Protein AF-A0A4R7Z760-F1 (afdb_monomer_lite)

Radius of gyration: 16.66 Å; chains: 1; bounding box: 29×27×42 Å

InterPro domains:
  IPR011250 Outer membrane protein/outer membrane enzyme PagP, beta-barrel [SSF56925] (2-49)

Sequence (49 aa):
MGVGYERSFADNWDFNAGLDYLYLEMDDDEEGNVYSNGFSYTAGLTYSF

Structure (mmCIF, N/CA/C/O backbone):
data_AF-A0A4R7Z760-F1
#
_en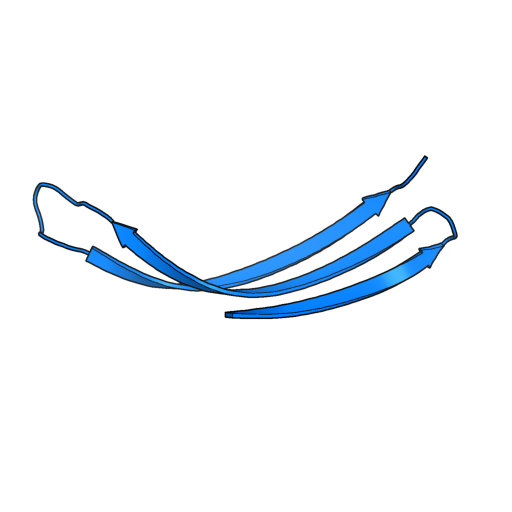try.id   AF-A0A4R7Z760-F1
#
loop_
_atom_site.group_PDB
_atom_site.id
_atom_site.type_symbol
_atom_site.label_atom_id
_atom_site.label_alt_id
_atom_site.label_comp_id
_atom_site.label_asym_id
_atom_site.label_entity_id
_atom_site.label_seq_id
_atom_site.pdbx_PDB_ins_code
_atom_site.Cartn_x
_atom_site.Cartn_y
_atom_site.Cartn_z
_atom_site.occupancy
_atom_site.B_iso_or_equiv
_atom_site.auth_seq_id
_atom_site.auth_comp_id
_atom_site.auth_asym_id
_atom_site.auth_atom_id
_atom_site.pdbx_PDB_model_num
ATOM 1 N N . MET A 1 1 ? -0.847 -3.827 -14.740 1.00 71.38 1 MET A N 1
ATOM 2 C CA . MET A 1 1 ? -0.989 -5.183 -14.152 1.00 71.38 1 MET A CA 1
ATOM 3 C C . MET A 1 1 ? -0.337 -5.129 -12.786 1.00 71.38 1 MET A C 1
ATOM 5 O O . MET A 1 1 ? 0.764 -4.593 -12.712 1.00 71.38 1 MET A O 1
ATOM 9 N N . GLY A 1 2 ? -0.984 -5.630 -11.738 1.00 82.81 2 GLY A N 1
ATOM 10 C CA . GLY A 1 2 ? -0.459 -5.521 -10.378 1.00 82.81 2 GLY A CA 1
ATOM 11 C C . GLY A 1 2 ? -0.971 -6.612 -9.454 1.00 82.81 2 GLY A C 1
ATOM 12 O O . GLY A 1 2 ? -1.914 -7.333 -9.791 1.00 82.81 2 GLY A O 1
ATOM 13 N N . VAL A 1 3 ? -0.302 -6.747 -8.313 1.00 89.06 3 VAL A N 1
ATOM 14 C CA . VAL A 1 3 ? -0.658 -7.664 -7.230 1.00 89.06 3 VAL A CA 1
ATOM 15 C C . VAL A 1 3 ? -0.887 -6.866 -5.954 1.00 89.06 3 VAL A C 1
ATOM 17 O O . VAL A 1 3 ? -0.087 -6.003 -5.596 1.00 89.06 3 VAL A O 1
ATOM 20 N N . GLY A 1 4 ? -1.990 -7.162 -5.272 1.00 91.94 4 GLY A N 1
ATOM 21 C CA . GLY A 1 4 ? -2.368 -6.536 -4.010 1.00 91.94 4 GLY A CA 1
ATOM 22 C C . GLY A 1 4 ? -2.479 -7.563 -2.890 1.00 91.94 4 GLY A C 1
ATOM 23 O O . GLY A 1 4 ? -2.809 -8.727 -3.128 1.00 91.94 4 GLY A O 1
ATOM 24 N N . TYR A 1 5 ? -2.207 -7.119 -1.670 1.00 92.06 5 TYR A N 1
ATOM 25 C CA . TYR A 1 5 ? -2.425 -7.850 -0.434 1.00 92.06 5 TYR A CA 1
ATOM 26 C C . TYR A 1 5 ? -3.222 -6.978 0.532 1.00 92.06 5 TYR A C 1
ATOM 28 O O . TYR A 1 5 ? -2.793 -5.878 0.877 1.00 92.06 5 TYR A O 1
ATOM 36 N N . GLU A 1 6 ? -4.349 -7.500 0.996 1.00 93.56 6 GLU A N 1
ATOM 37 C CA . GLU A 1 6 ? -5.176 -6.879 2.024 1.00 93.56 6 GLU A CA 1
ATOM 38 C C . GLU A 1 6 ? -5.289 -7.832 3.214 1.00 93.56 6 GLU A C 1
ATOM 40 O O . GLU A 1 6 ? -5.441 -9.048 3.050 1.00 93.56 6 GLU A O 1
ATOM 45 N N . ARG A 1 7 ? -5.184 -7.283 4.426 1.00 93.06 7 ARG A N 1
ATOM 46 C CA . ARG A 1 7 ? -5.390 -8.033 5.662 1.00 93.06 7 ARG A CA 1
ATOM 47 C C . ARG A 1 7 ? -6.063 -7.180 6.725 1.00 93.06 7 ARG A C 1
ATOM 49 O O . ARG A 1 7 ? -5.457 -6.242 7.244 1.00 93.06 7 ARG A O 1
ATOM 56 N N . SER A 1 8 ? -7.237 -7.623 7.153 1.00 94.81 8 SER A N 1
ATOM 57 C CA . SER A 1 8 ? -7.887 -7.125 8.361 1.00 94.81 8 SER A CA 1
ATOM 58 C C . SER A 1 8 ? -7.122 -7.568 9.608 1.00 94.81 8 SER A C 1
ATOM 60 O O . SER A 1 8 ? -6.753 -8.741 9.752 1.00 94.81 8 SER A O 1
ATOM 62 N N . PHE A 1 9 ? -6.867 -6.630 10.517 1.00 92.38 9 PHE A N 1
ATOM 63 C CA . PHE A 1 9 ? -6.231 -6.913 11.813 1.00 92.38 9 PHE A CA 1
ATOM 64 C C . PHE A 1 9 ? -7.051 -6.420 13.010 1.00 92.38 9 PHE A C 1
ATOM 66 O O . PHE A 1 9 ? -6.776 -6.828 14.138 1.00 92.38 9 PHE A O 1
ATOM 73 N N . ALA A 1 10 ? -8.065 -5.590 12.770 1.00 92.88 10 ALA A N 1
ATOM 74 C CA . ALA A 1 10 ? -9.120 -5.262 13.719 1.00 92.88 10 ALA A CA 1
ATOM 75 C C . ALA A 1 10 ? -10.442 -5.073 12.960 1.00 92.88 10 ALA A C 1
ATOM 77 O O . ALA A 1 10 ? -10.420 -4.884 11.747 1.00 92.88 10 ALA A O 1
ATOM 78 N N . ASP A 1 11 ? -11.573 -5.074 13.671 1.00 91.75 11 ASP A N 1
ATOM 79 C CA . ASP A 1 11 ? -12.922 -5.015 13.073 1.00 91.75 11 ASP A CA 1
ATOM 80 C C . ASP A 1 11 ? -13.152 -3.798 12.157 1.00 91.75 11 ASP A C 1
ATOM 82 O O . ASP A 1 11 ? -13.999 -3.833 11.271 1.00 91.75 11 ASP A O 1
ATOM 86 N N . ASN A 1 12 ? -12.370 -2.734 12.350 1.00 93.81 12 ASN A N 1
ATOM 87 C CA . ASN A 1 12 ? -12.476 -1.477 11.617 1.00 93.81 12 ASN A CA 1
ATOM 88 C C . ASN A 1 12 ? -11.166 -1.090 10.921 1.00 93.81 12 ASN A C 1
ATOM 90 O O . ASN A 1 12 ? -11.053 0.043 10.464 1.00 93.81 12 ASN A O 1
ATOM 94 N N . TRP A 1 13 ? -10.154 -1.966 10.914 1.00 95.12 13 TRP A N 1
ATOM 95 C CA . TRP A 1 13 ? -8.836 -1.642 10.373 1.00 95.12 13 TRP A CA 1
ATOM 96 C C . TRP A 1 13 ? -8.277 -2.719 9.451 1.00 95.12 13 TRP A C 1
ATOM 98 O O . TRP A 1 13 ? -8.076 -3.873 9.850 1.00 95.12 13 TRP A O 1
ATOM 108 N N . ASP A 1 14 ? -7.872 -2.260 8.269 1.00 96.25 14 ASP A N 1
ATOM 109 C CA . ASP A 1 14 ? -7.265 -3.079 7.229 1.00 96.25 14 ASP A CA 1
ATOM 110 C C . ASP A 1 14 ? -5.880 -2.553 6.859 1.00 96.25 14 ASP A C 1
ATOM 112 O O . ASP A 1 14 ? -5.676 -1.352 6.666 1.00 96.25 14 ASP A O 1
ATOM 116 N N . PHE A 1 15 ? -4.914 -3.463 6.743 1.00 96.12 15 PHE A N 1
ATOM 117 C CA . PHE A 1 15 ? -3.618 -3.183 6.139 1.00 96.12 15 PHE A CA 1
ATOM 118 C C . PHE A 1 15 ? -3.642 -3.557 4.660 1.00 96.12 15 PHE A C 1
ATOM 120 O O . P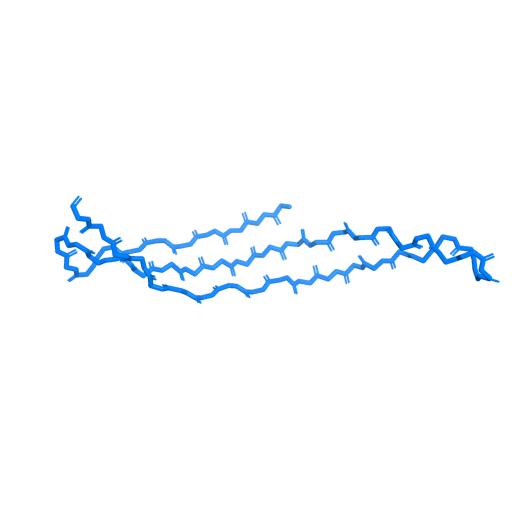HE A 1 15 ? -4.047 -4.661 4.301 1.00 96.12 15 PHE A O 1
ATOM 127 N N . ASN A 1 16 ? -3.146 -2.651 3.825 1.00 94.94 16 ASN A N 1
ATOM 128 C CA . ASN A 1 16 ? -3.127 -2.766 2.377 1.00 94.94 16 ASN A CA 1
ATOM 129 C C . ASN A 1 16 ? -1.696 -2.611 1.870 1.00 94.94 16 ASN A C 1
ATOM 131 O O . ASN A 1 16 ? -1.009 -1.660 2.238 1.00 94.94 16 ASN A O 1
ATOM 135 N N . ALA A 1 17 ? -1.255 -3.512 1.001 1.00 95.25 17 ALA A N 1
ATOM 136 C CA . ALA A 1 17 ? 0.001 -3.401 0.275 1.00 95.25 17 ALA A CA 1
ATOM 137 C C . ALA A 1 17 ? -0.216 -3.735 -1.204 1.00 95.25 17 ALA A C 1
ATOM 139 O O . ALA A 1 17 ? -0.962 -4.653 -1.531 1.00 95.25 17 ALA A O 1
ATOM 140 N N . GLY A 1 18 ? 0.441 -3.004 -2.097 1.00 95.00 18 GLY A N 1
ATOM 141 C CA . GLY A 1 18 ? 0.276 -3.138 -3.540 1.00 95.00 18 GLY A CA 1
ATOM 142 C C . GLY A 1 18 ? 1.597 -2.997 -4.278 1.00 95.00 18 GLY A C 1
ATOM 143 O O . GLY A 1 18 ? 2.478 -2.238 -3.865 1.00 95.00 18 GLY A O 1
ATOM 144 N N . LEU A 1 19 ? 1.735 -3.749 -5.366 1.00 92.94 19 LEU A N 1
ATOM 145 C CA . LEU A 1 19 ? 2.817 -3.610 -6.327 1.00 92.94 19 LEU A CA 1
ATOM 146 C C . LEU A 1 19 ? 2.223 -3.628 -7.730 1.00 92.94 19 LEU A C 1
ATOM 148 O O . LEU A 1 19 ? 1.645 -4.626 -8.165 1.00 92.94 19 LEU A O 1
ATOM 152 N N . ASP A 1 20 ? 2.410 -2.529 -8.448 1.00 91.56 20 ASP A N 1
ATOM 153 C CA . ASP A 1 20 ? 1.825 -2.307 -9.762 1.00 91.56 20 ASP A CA 1
ATOM 154 C C . ASP A 1 20 ? 2.907 -1.980 -10.784 1.00 91.56 20 ASP A C 1
ATOM 156 O O . ASP A 1 20 ? 3.845 -1.234 -10.507 1.00 91.56 20 ASP A O 1
ATOM 160 N N . TYR A 1 21 ? 2.762 -2.515 -11.994 1.00 87.31 21 TYR A N 1
ATOM 161 C CA . TYR A 1 21 ? 3.536 -2.059 -13.141 1.00 87.31 21 TYR A CA 1
ATOM 162 C C . TYR A 1 21 ? 2.791 -0.930 -13.848 1.00 87.31 21 TYR A C 1
ATOM 164 O O . TYR A 1 21 ? 1.641 -1.113 -14.271 1.00 87.31 21 TYR A O 1
ATOM 172 N N . LEU A 1 22 ? 3.459 0.213 -13.978 1.00 84.12 22 LEU A N 1
ATOM 173 C CA . LEU A 1 22 ? 2.933 1.435 -14.559 1.00 84.12 22 LEU A CA 1
ATOM 174 C C . LEU A 1 22 ? 3.660 1.757 -15.867 1.00 84.12 22 LEU A C 1
ATOM 176 O O . LEU A 1 22 ? 4.889 1.789 -15.925 1.00 84.12 22 LEU A O 1
ATOM 180 N N . TYR A 1 23 ? 2.859 2.029 -16.893 1.00 80.62 23 TYR A N 1
ATOM 181 C CA . TYR A 1 23 ? 3.295 2.588 -18.163 1.00 80.62 23 TYR A CA 1
ATOM 182 C C . TYR A 1 23 ? 2.728 3.999 -18.265 1.00 80.62 23 TYR A C 1
ATOM 184 O O . TYR A 1 23 ? 1.506 4.161 -18.238 1.00 80.62 23 TYR A O 1
ATOM 192 N N . LEU A 1 24 ? 3.595 5.004 -18.345 1.00 79.88 24 LEU A N 1
ATOM 193 C CA . LEU A 1 24 ? 3.196 6.389 -18.571 1.00 79.88 24 LEU A CA 1
ATOM 194 C C . LEU A 1 24 ? 3.816 6.883 -19.869 1.00 79.88 24 LEU A C 1
ATOM 196 O O . LEU A 1 24 ? 5.031 6.817 -20.052 1.00 79.88 24 LEU A O 1
ATOM 200 N N . GLU A 1 25 ? 2.961 7.393 -20.745 1.00 69.81 25 GLU A N 1
ATOM 201 C CA . GLU A 1 25 ? 3.371 8.207 -21.880 1.00 69.81 25 GLU A CA 1
ATOM 202 C C . GLU A 1 25 ? 3.406 9.658 -21.401 1.00 69.81 25 GLU A C 1
ATOM 204 O O . GLU A 1 25 ? 2.412 10.173 -20.883 1.00 69.81 25 GLU A O 1
ATOM 209 N N . MET A 1 26 ? 4.585 10.268 -21.466 1.00 73.00 26 MET A N 1
ATOM 210 C CA . MET A 1 26 ? 4.764 11.689 -21.210 1.00 73.00 26 MET A CA 1
ATOM 211 C C . MET A 1 26 ? 4.891 12.376 -22.563 1.00 73.00 26 MET A C 1
ATOM 213 O O . MET A 1 26 ? 5.841 12.121 -23.307 1.00 73.00 26 MET A O 1
ATOM 217 N N . ASP A 1 27 ? 3.907 13.219 -22.866 1.00 64.56 27 ASP A N 1
ATOM 218 C CA . ASP A 1 27 ? 3.954 14.114 -24.014 1.00 64.56 27 ASP A CA 1
ATOM 219 C C . ASP A 1 27 ? 4.919 15.249 -23.665 1.00 64.56 27 ASP A C 1
ATOM 221 O O . ASP A 1 27 ? 4.558 16.187 -22.952 1.00 64.56 27 ASP A O 1
ATOM 225 N N . ASP A 1 28 ? 6.172 15.115 -24.098 1.00 66.56 28 ASP A N 1
ATOM 226 C CA . ASP A 1 28 ? 7.146 16.198 -24.039 1.00 66.56 28 ASP A CA 1
ATOM 227 C C . ASP A 1 28 ? 7.237 16.847 -25.424 1.00 66.56 28 ASP A C 1
ATOM 229 O O . ASP A 1 28 ? 7.744 16.252 -26.383 1.00 66.56 28 ASP A O 1
ATOM 233 N N . ASP A 1 29 ? 6.693 18.061 -25.532 1.00 60.62 29 ASP A N 1
ATOM 234 C CA . ASP A 1 29 ? 6.575 18.809 -26.789 1.00 60.62 29 ASP A CA 1
ATOM 235 C C . ASP A 1 29 ? 7.950 19.135 -27.420 1.00 60.62 29 ASP A C 1
ATOM 237 O O . ASP A 1 29 ? 8.018 19.459 -28.609 1.00 60.62 29 ASP A O 1
ATOM 241 N N . GLU A 1 30 ? 9.052 19.030 -26.662 1.00 66.62 30 GLU A N 1
ATOM 242 C CA . GLU A 1 30 ? 10.416 19.319 -27.133 1.00 66.62 30 GLU A CA 1
ATOM 243 C C . GLU A 1 30 ? 11.233 18.072 -27.534 1.00 66.62 30 GLU A C 1
ATOM 245 O O . GLU A 1 30 ? 12.146 18.193 -28.356 1.00 66.62 30 GLU A O 1
ATOM 250 N N . GLU A 1 31 ? 10.914 16.875 -27.022 1.00 61.19 31 GLU A N 1
ATOM 251 C CA . GLU A 1 31 ? 11.816 15.705 -27.107 1.00 61.19 31 GLU A CA 1
ATOM 252 C C . GLU A 1 31 ? 11.180 14.427 -27.709 1.00 61.19 31 GLU A C 1
ATOM 254 O O . GLU A 1 31 ? 11.871 13.431 -27.941 1.00 61.19 31 GLU A O 1
ATOM 259 N N . GLY A 1 32 ? 9.895 14.478 -28.093 1.00 60.53 32 GLY A N 1
ATOM 260 C CA . GLY A 1 32 ? 9.142 13.349 -28.665 1.00 60.53 32 GLY A CA 1
ATOM 261 C C . GLY A 1 32 ? 8.533 12.440 -27.588 1.00 60.53 32 GLY A C 1
ATOM 262 O O . GLY A 1 32 ? 8.679 12.704 -26.402 1.00 60.53 32 GLY A O 1
ATOM 263 N N . ASN A 1 33 ? 7.822 11.369 -27.975 1.00 60.31 33 ASN A N 1
ATOM 264 C CA . ASN A 1 33 ? 7.119 10.512 -27.005 1.00 60.31 33 ASN A CA 1
ATOM 265 C C . ASN A 1 33 ? 8.109 9.867 -26.015 1.00 60.31 33 ASN A C 1
ATOM 267 O O . ASN A 1 33 ? 8.839 8.932 -26.370 1.00 60.31 33 ASN A O 1
ATOM 271 N N . VAL A 1 34 ? 8.112 10.335 -24.762 1.00 68.19 34 VAL A N 1
ATOM 272 C CA . VAL A 1 34 ? 8.911 9.755 -23.680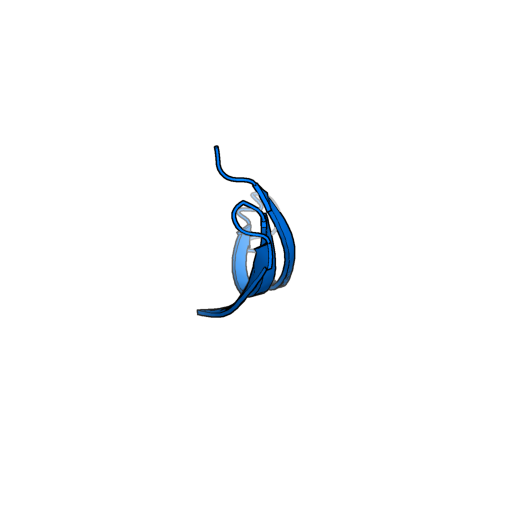 1.00 68.19 34 VAL A CA 1
ATOM 273 C C . VAL A 1 34 ? 8.074 8.691 -22.981 1.00 68.19 34 VAL A C 1
ATOM 275 O O . VAL A 1 34 ? 7.076 8.976 -22.318 1.00 68.19 34 VAL A O 1
ATOM 278 N N . TYR A 1 35 ? 8.500 7.436 -23.104 1.00 65.56 35 TYR A N 1
ATOM 279 C CA . TYR A 1 35 ? 7.848 6.308 -22.446 1.00 65.56 35 TYR A CA 1
ATOM 280 C C . TYR A 1 35 ? 8.538 5.987 -21.120 1.00 65.56 35 TYR A C 1
ATOM 282 O O . TYR A 1 35 ? 9.724 5.650 -21.090 1.00 65.56 35 TYR A O 1
ATOM 290 N N . SER A 1 36 ? 7.791 6.052 -20.018 1.00 69.00 36 SER A N 1
ATOM 291 C CA . SER A 1 36 ? 8.270 5.669 -18.690 1.00 69.00 36 SER A CA 1
ATOM 292 C C . SER A 1 36 ? 7.654 4.347 -18.252 1.00 69.00 36 SER A C 1
ATOM 294 O O . SER A 1 36 ? 6.440 4.216 -18.084 1.00 69.00 36 SER A O 1
ATOM 296 N N . ASN A 1 37 ? 8.534 3.366 -18.057 1.00 82.69 37 ASN A N 1
ATOM 297 C CA . ASN A 1 37 ? 8.225 2.049 -17.522 1.00 82.69 37 ASN A CA 1
ATOM 298 C C . ASN A 1 37 ? 8.659 2.004 -16.056 1.00 82.69 37 ASN A C 1
ATOM 300 O O . ASN A 1 37 ? 9.857 2.057 -15.772 1.00 82.69 37 ASN A O 1
ATOM 304 N N . GLY A 1 38 ? 7.709 1.885 -15.129 1.00 83.81 38 GLY A N 1
ATOM 305 C CA . GLY A 1 38 ? 7.988 1.956 -13.696 1.00 83.81 38 GLY A CA 1
ATOM 306 C C . GLY A 1 38 ? 7.229 0.929 -12.866 1.00 83.81 38 GLY A C 1
ATOM 307 O O . GLY A 1 38 ? 6.175 0.434 -13.257 1.00 83.81 38 GLY A O 1
ATOM 308 N N . PHE A 1 39 ? 7.766 0.632 -11.685 1.00 88.69 39 PHE A N 1
ATOM 309 C CA . PHE A 1 39 ? 7.028 -0.066 -10.636 1.00 88.69 39 PHE A CA 1
ATOM 310 C C . PHE A 1 39 ? 6.529 0.946 -9.608 1.00 88.69 39 PHE A C 1
ATOM 312 O O . PHE A 1 39 ? 7.290 1.797 -9.148 1.00 88.69 39 PHE A O 1
ATOM 319 N N . SER A 1 40 ? 5.258 0.829 -9.244 1.00 88.69 40 SER A N 1
ATOM 320 C CA . SER A 1 40 ? 4.636 1.539 -8.134 1.00 88.69 40 SER A CA 1
ATOM 321 C C . SER A 1 40 ? 4.487 0.587 -6.953 1.00 88.69 40 SER A C 1
ATOM 323 O O . SER A 1 40 ? 4.128 -0.578 -7.131 1.00 88.69 40 SER A O 1
ATOM 325 N N . TYR A 1 41 ? 4.756 1.091 -5.752 1.00 90.94 41 TYR A N 1
ATOM 326 C CA . 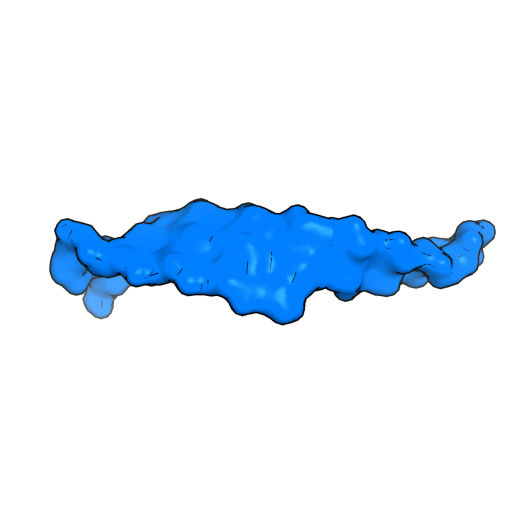TYR A 1 41 ? 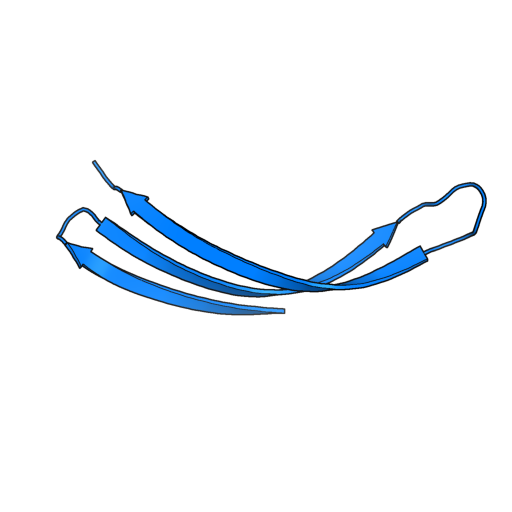4.592 0.360 -4.500 1.00 90.94 41 TYR A CA 1
ATOM 327 C C . TYR A 1 41 ? 3.661 1.158 -3.598 1.00 90.94 41 TYR A C 1
ATOM 329 O O . TYR A 1 41 ? 3.863 2.355 -3.391 1.00 90.94 41 TYR A O 1
ATOM 337 N N . THR A 1 42 ? 2.659 0.497 -3.038 1.00 93.44 42 THR A N 1
ATOM 338 C CA . THR A 1 42 ? 1.714 1.092 -2.091 1.00 93.44 42 THR A CA 1
ATOM 339 C C . THR A 1 42 ? 1.734 0.315 -0.786 1.00 93.44 42 THR A C 1
ATOM 341 O O . THR A 1 42 ? 1.815 -0.910 -0.775 1.00 93.44 42 THR A O 1
ATOM 344 N N . ALA A 1 43 ? 1.656 1.035 0.327 1.00 95.19 43 ALA A N 1
ATOM 345 C CA . ALA A 1 43 ? 1.416 0.477 1.649 1.00 95.19 43 ALA A CA 1
ATOM 346 C C . ALA A 1 43 ? 0.527 1.459 2.417 1.00 95.19 43 ALA A C 1
ATOM 348 O O . ALA A 1 43 ? 0.799 2.660 2.414 1.00 95.19 43 ALA A O 1
ATOM 349 N N . GLY A 1 44 ? -0.540 0.974 3.045 1.00 95.12 44 GLY A N 1
ATOM 350 C CA . GLY A 1 44 ? -1.546 1.829 3.660 1.00 95.12 44 GLY A CA 1
ATOM 351 C C . GLY A 1 44 ? -2.373 1.128 4.727 1.00 95.12 44 GLY A C 1
ATOM 352 O O . GLY A 1 44 ? -2.419 -0.098 4.812 1.00 95.12 44 GLY A O 1
ATOM 353 N N . LEU A 1 45 ? -3.028 1.945 5.546 1.00 95.19 45 LEU A N 1
ATOM 354 C CA . LEU A 1 45 ? -4.025 1.518 6.517 1.00 95.19 45 LEU A CA 1
ATOM 355 C C . LEU A 1 45 ? -5.361 2.152 6.138 1.00 95.19 45 LEU A C 1
ATOM 357 O O . LEU A 1 45 ? -5.411 3.351 5.861 1.00 95.19 45 LEU A O 1
ATOM 361 N N . THR A 1 46 ? -6.423 1.362 6.163 1.00 95.62 46 THR A N 1
ATOM 362 C CA . THR A 1 46 ? -7.791 1.822 5.920 1.00 95.62 46 THR A CA 1
ATOM 363 C C . THR A 1 46 ? -8.594 1.670 7.202 1.00 95.62 46 THR A C 1
ATOM 365 O O . THR A 1 46 ? -8.446 0.669 7.900 1.00 95.62 46 THR A O 1
ATOM 368 N N . TYR A 1 47 ? -9.424 2.669 7.508 1.00 92.88 47 TYR A N 1
ATOM 369 C CA . TYR A 1 47 ? -10.357 2.643 8.631 1.00 92.88 47 TYR A CA 1
ATOM 370 C C . TYR A 1 47 ? -11.802 2.760 8.138 1.00 92.88 47 TYR A C 1
ATOM 372 O O . TYR A 1 47 ? -12.085 3.606 7.286 1.00 92.88 47 TYR A O 1
ATOM 380 N N . SER A 1 48 ? -12.708 1.955 8.693 1.00 92.38 48 SER A N 1
ATOM 381 C CA . SER A 1 48 ? -14.142 1.946 8.366 1.00 92.38 48 SER A CA 1
ATOM 382 C C . SER A 1 48 ? -15.019 2.273 9.588 1.00 92.38 48 SER A C 1
ATOM 384 O O . SER A 1 48 ? -14.720 1.859 10.711 1.00 92.38 48 SER A O 1
ATOM 386 N N . PHE A 1 49 ? -16.089 3.055 9.377 1.00 87.75 49 PHE A N 1
ATOM 387 C CA . PHE A 1 49 ? -17.029 3.553 10.400 1.00 87.75 49 PHE A CA 1
ATOM 388 C C . PHE A 1 49 ? -18.459 3.054 10.188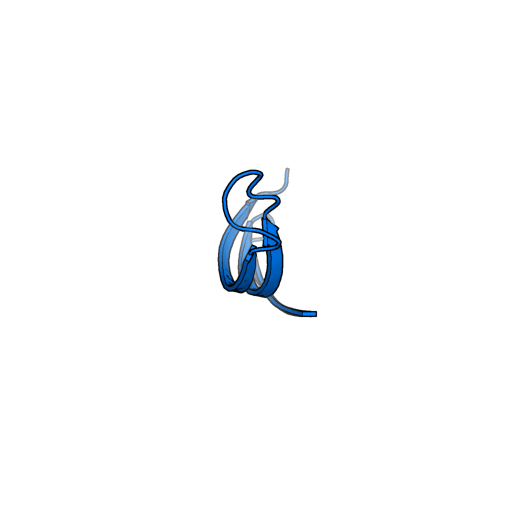 1.00 87.75 49 PHE A C 1
ATOM 390 O O . PHE A 1 49 ? -18.859 2.881 9.014 1.00 87.75 49 PHE A O 1
#

Organism: NCBI:txid43595

pLDDT: mean 84.43, std 11.97, range [60.31, 96.25]

Foldseek 3Di:
DWDKDWDDPDPFKIKIKIKDWDWDFDPDVPPPTDIDTDIDIDIDMGGDD

Secondary structure (DSSP, 8-state):
-EEEEEEEEETTEEEEEEEEEEEEEEEETTTEEEEEEEEEEEEEEEE--